Protein AF-A0A0C9VE49-F1 (afdb_monomer_lite)

Radius of gyration: 15.61 Å; chains: 1; bounding box: 37×37×41 Å

Structure (mmCIF, N/CA/C/O backbone):
data_AF-A0A0C9VE49-F1
#
_entry.id   AF-A0A0C9VE49-F1
#
loop_
_atom_site.group_PDB
_atom_site.id
_atom_site.type_symbol
_atom_site.label_atom_id
_atom_site.label_alt_id
_atom_site.label_comp_id
_atom_site.label_asym_id
_atom_site.label_entity_id
_atom_site.label_seq_id
_atom_site.pdbx_PDB_ins_code
_atom_site.Cartn_x
_atom_site.Cartn_y
_atom_site.Cartn_z
_atom_site.occupancy
_atom_site.B_iso_or_equiv
_atom_site.auth_seq_id
_atom_site.auth_comp_id
_atom_site.auth_asym_id
_atom_site.auth_atom_id
_atom_site.pdbx_PDB_model_num
ATOM 1 N N . ASP A 1 1 ? 6.801 -7.584 7.651 1.00 50.03 1 ASP A N 1
ATOM 2 C CA . ASP A 1 1 ? 5.501 -8.277 7.616 1.00 50.03 1 ASP A CA 1
ATOM 3 C C . ASP A 1 1 ? 5.264 -8.944 6.278 1.00 50.03 1 ASP A C 1
ATOM 5 O O . ASP A 1 1 ? 5.739 -8.444 5.266 1.00 50.03 1 ASP A O 1
ATOM 9 N N . THR A 1 2 ? 4.565 -10.079 6.281 1.00 55.56 2 THR A N 1
ATOM 10 C CA . THR A 1 2 ? 4.141 -10.789 5.067 1.00 55.56 2 THR A CA 1
ATOM 11 C C . THR A 1 2 ? 2.649 -10.548 4.882 1.00 55.56 2 THR A C 1
ATOM 13 O O . THR A 1 2 ? 1.856 -10.975 5.718 1.00 55.56 2 THR A O 1
ATOM 16 N N . ILE A 1 3 ? 2.266 -9.870 3.803 1.00 58.72 3 ILE A N 1
ATOM 17 C CA . ILE A 1 3 ? 0.863 -9.603 3.476 1.00 58.72 3 ILE A CA 1
ATOM 18 C C . ILE A 1 3 ? 0.343 -10.764 2.629 1.00 58.72 3 ILE A C 1
ATOM 20 O O . ILE A 1 3 ? 0.832 -10.994 1.524 1.00 58.72 3 ILE A O 1
ATOM 24 N N . ASN A 1 4 ? -0.640 -11.503 3.145 1.00 58.62 4 ASN A N 1
ATOM 25 C CA . ASN A 1 4 ? -1.322 -12.557 2.400 1.00 58.62 4 ASN A CA 1
ATOM 26 C C . ASN A 1 4 ? -2.738 -12.104 2.025 1.00 58.62 4 ASN A C 1
ATOM 28 O O . ASN A 1 4 ? -3.632 -12.101 2.876 1.00 58.62 4 ASN A O 1
ATOM 32 N N . SER A 1 5 ? -2.950 -11.799 0.743 1.00 56.91 5 SER A N 1
ATOM 33 C CA . SER A 1 5 ? -4.250 -11.393 0.192 1.00 56.91 5 SER A CA 1
ATOM 34 C C . SER A 1 5 ? -5.332 -12.477 0.270 1.00 56.91 5 SER A C 1
ATOM 36 O O . SER A 1 5 ? -6.506 -12.166 0.111 1.00 56.91 5 SER A O 1
ATOM 38 N N . SER A 1 6 ? -4.978 -13.741 0.538 1.00 57.81 6 SER A N 1
ATOM 39 C CA . SER A 1 6 ? -5.945 -14.833 0.716 1.00 57.81 6 SER A CA 1
ATOM 40 C C . SER A 1 6 ? -6.383 -15.041 2.171 1.00 57.81 6 SER A C 1
ATOM 42 O O . SER A 1 6 ? -7.150 -15.961 2.453 1.00 57.81 6 SER A O 1
ATOM 44 N N . SER A 1 7 ? -5.826 -14.276 3.113 1.00 61.09 7 SER A N 1
ATOM 45 C CA . SER A 1 7 ? -6.177 -14.353 4.533 1.00 61.09 7 SER A CA 1
ATOM 46 C C . SER A 1 7 ? -7.216 -13.294 4.887 1.00 61.09 7 SER A C 1
ATOM 48 O O . SER A 1 7 ? -7.399 -12.342 4.140 1.00 61.09 7 SER A O 1
ATOM 50 N N . THR A 1 8 ? -7.859 -13.403 6.048 1.00 57.91 8 THR A N 1
ATOM 51 C CA . THR A 1 8 ? -8.738 -12.359 6.612 1.00 57.91 8 THR A CA 1
ATOM 52 C C . THR A 1 8 ? -7.988 -11.085 7.037 1.00 57.91 8 THR A C 1
ATOM 54 O O . THR A 1 8 ? -8.599 -10.176 7.577 1.00 57.91 8 THR A O 1
ATOM 57 N N . HIS A 1 9 ? -6.668 -11.017 6.822 1.00 63.66 9 HIS A N 1
ATOM 58 C CA . HIS A 1 9 ? -5.786 -9.920 7.224 1.00 63.66 9 HIS A CA 1
ATOM 59 C C . HIS A 1 9 ? -5.240 -9.195 5.988 1.00 63.66 9 HIS A C 1
ATOM 61 O O . HIS A 1 9 ? -4.070 -9.339 5.630 1.00 63.66 9 HIS A O 1
ATOM 67 N N . HIS A 1 10 ? -6.108 -8.467 5.296 1.00 73.88 10 HIS A N 1
ATOM 68 C CA . HIS A 1 10 ? -5.773 -7.770 4.051 1.00 73.88 10 HIS A CA 1
ATOM 69 C C . HIS A 1 10 ? -5.944 -6.251 4.160 1.00 73.88 10 HIS A C 1
ATOM 71 O O . HIS A 1 10 ? -5.848 -5.565 3.147 1.00 73.88 10 HIS A O 1
ATOM 77 N N . ASP A 1 11 ? -6.136 -5.708 5.363 1.00 81.88 11 ASP A N 1
ATOM 78 C CA . ASP A 1 11 ? -6.096 -4.263 5.570 1.00 81.88 11 ASP A CA 1
ATOM 79 C C . ASP A 1 11 ? -4.660 -3.798 5.840 1.00 81.88 11 ASP A C 1
ATOM 81 O O . ASP A 1 11 ? -3.832 -4.514 6.412 1.00 81.88 11 ASP A O 1
ATOM 85 N N . ILE A 1 12 ? -4.351 -2.582 5.417 1.00 79.56 12 ILE A N 1
ATOM 86 C CA . ILE A 1 12 ? -3.045 -1.951 5.574 1.00 79.56 12 ILE A CA 1
ATOM 87 C C . ILE A 1 12 ? -3.177 -0.543 6.121 1.00 79.56 12 ILE A C 1
ATOM 89 O O . ILE A 1 12 ? -4.163 0.152 5.874 1.00 79.56 12 ILE A O 1
ATOM 93 N N . MET A 1 13 ? -2.116 -0.116 6.798 1.00 82.06 13 MET A N 1
ATOM 94 C CA . MET A 1 13 ? -1.945 1.236 7.302 1.00 82.06 13 MET A CA 1
ATOM 95 C C . MET A 1 13 ? -0.862 1.972 6.501 1.00 82.06 13 MET A C 1
ATOM 97 O O . MET A 1 13 ? 0.236 1.448 6.288 1.00 82.06 13 MET A O 1
ATOM 101 N N . VAL A 1 14 ? -1.163 3.196 6.071 1.00 77.75 14 VAL A N 1
ATOM 102 C CA . VAL A 1 14 ? -0.276 4.058 5.273 1.00 77.75 14 VAL A CA 1
ATOM 103 C C . VAL A 1 14 ? -0.195 5.440 5.917 1.00 77.75 14 VAL A C 1
ATOM 105 O O . VAL A 1 14 ? -1.163 5.904 6.515 1.00 77.75 14 VAL A O 1
ATOM 108 N N . HIS A 1 15 ? 0.952 6.112 5.823 1.00 73.06 15 HIS A N 1
ATOM 109 C CA . HIS A 1 15 ? 1.083 7.475 6.340 1.00 73.06 15 HIS A CA 1
ATOM 110 C C . HIS A 1 15 ? 0.256 8.450 5.507 1.00 73.06 15 HIS A C 1
ATOM 112 O O . HIS A 1 15 ? 0.269 8.397 4.276 1.00 73.06 15 HIS A O 1
ATOM 118 N N . THR A 1 16 ? -0.436 9.366 6.179 1.00 69.94 16 THR A N 1
ATOM 119 C CA . THR A 1 16 ? -1.130 10.447 5.479 1.00 69.94 16 THR A CA 1
ATOM 120 C C . THR A 1 16 ? -0.118 11.487 5.015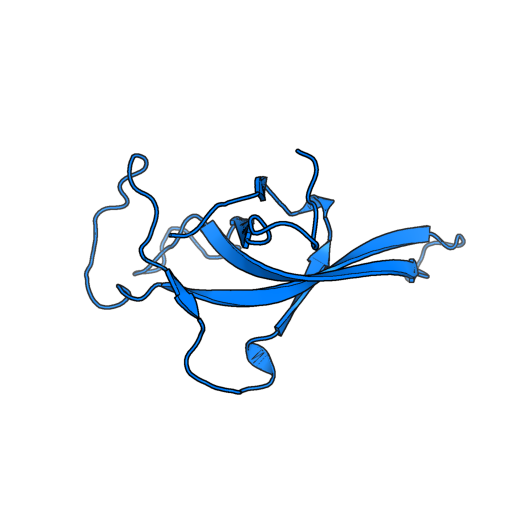 1.00 69.94 16 THR A C 1
ATOM 122 O O . THR A 1 16 ? 0.874 11.763 5.689 1.00 69.94 16 THR A O 1
ATOM 125 N N . PHE A 1 17 ? -0.368 12.079 3.850 1.00 63.56 17 PHE A N 1
ATOM 126 C CA . PHE A 1 17 ? 0.430 13.196 3.336 1.00 63.56 17 PHE A CA 1
ATOM 127 C C . PHE A 1 17 ? -0.082 14.564 3.824 1.00 63.56 17 PHE A C 1
ATOM 129 O O . PHE A 1 17 ? 0.388 15.597 3.350 1.00 63.56 17 PHE A O 1
ATOM 136 N N . ASN A 1 18 ? -1.058 14.594 4.739 1.00 60.78 18 ASN A N 1
ATOM 137 C CA . ASN A 1 18 ? -1.726 15.831 5.137 1.00 60.78 18 ASN A CA 1
ATOM 138 C C . ASN A 1 18 ? -0.862 16.679 6.078 1.00 60.78 18 ASN A C 1
ATOM 140 O O . ASN A 1 18 ? -0.042 16.173 6.840 1.00 60.78 18 ASN A O 1
ATOM 144 N N . ASP A 1 19 ? -1.068 17.995 6.037 1.00 58.06 19 ASP A N 1
ATOM 145 C CA . ASP A 1 19 ? -0.397 18.931 6.935 1.00 58.06 19 ASP A CA 1
ATOM 146 C C . ASP A 1 19 ? -0.915 18.730 8.379 1.00 58.06 19 ASP A C 1
ATOM 148 O O . ASP A 1 19 ? -2.137 18.764 8.591 1.00 58.06 19 ASP A O 1
ATOM 152 N N . PRO A 1 20 ? -0.032 18.547 9.384 1.00 59.16 20 PRO A N 1
ATOM 153 C CA . PRO A 1 20 ? -0.412 18.397 10.793 1.00 59.16 20 PRO A CA 1
ATOM 154 C C . PRO A 1 20 ? -1.186 19.591 11.373 1.00 59.16 20 PRO A C 1
ATOM 156 O O . PRO A 1 20 ? -1.750 19.483 12.460 1.00 59.16 20 PRO A O 1
ATOM 159 N N . SER A 1 21 ? -1.229 20.727 10.673 1.00 57.94 21 SER A N 1
ATOM 160 C CA . SER A 1 21 ? -2.031 21.896 11.047 1.00 57.94 21 SER A CA 1
ATOM 161 C C . SER A 1 21 ? -3.500 21.836 10.592 1.00 57.94 21 SER A C 1
ATOM 163 O O . SER A 1 21 ? -4.294 22.691 10.990 1.00 57.94 21 SER A O 1
ATOM 165 N N . SER A 1 22 ? -3.895 20.829 9.802 1.00 55.53 22 SER A N 1
ATOM 166 C CA . SER A 1 22 ? -5.278 20.662 9.339 1.00 55.53 22 SER A CA 1
ATOM 167 C C . SER A 1 22 ? -6.213 20.156 10.451 1.00 55.53 22 SER A C 1
ATOM 169 O O . SER A 1 22 ? -5.938 19.1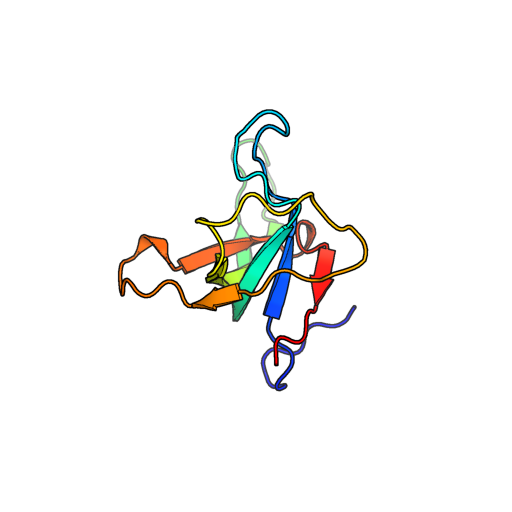80 11.152 1.00 55.53 22 SER A O 1
ATOM 171 N N . SER A 1 23 ? -7.358 20.819 10.636 1.00 48.72 23 SER A N 1
ATOM 172 C CA . SER A 1 23 ? -8.409 20.347 11.545 1.00 48.72 23 SER A CA 1
ATOM 173 C C . SER A 1 23 ? -9.007 19.040 11.009 1.00 48.72 23 SER A C 1
ATOM 175 O O . SER A 1 23 ? -9.643 19.060 9.959 1.00 48.72 23 SER A O 1
ATOM 177 N N . GLY A 1 24 ? -8.800 17.925 11.719 1.00 54.91 24 GLY A N 1
ATOM 178 C CA . GLY A 1 24 ? -9.152 16.571 11.256 1.00 54.91 24 GLY A CA 1
ATOM 179 C C . GLY A 1 24 ? -7.954 15.720 10.810 1.00 54.91 24 GLY A C 1
ATOM 180 O O . GLY A 1 24 ? -8.144 14.703 10.151 1.00 54.91 24 GLY A O 1
ATOM 181 N N . TYR A 1 25 ? -6.727 16.125 11.156 1.00 59.22 25 TYR A N 1
ATOM 182 C CA . TYR A 1 25 ? -5.499 15.385 10.866 1.00 59.22 25 TYR A CA 1
ATOM 183 C C . TYR A 1 25 ? -5.533 13.939 11.395 1.00 59.22 25 TYR A C 1
ATOM 185 O O . TYR A 1 25 ? -5.498 13.700 12.605 1.00 59.22 25 TYR A O 1
ATOM 193 N N . LEU A 1 26 ? -5.553 12.980 10.467 1.00 63.59 26 LEU A N 1
ATOM 194 C CA . LEU A 1 26 ? -5.302 11.565 10.731 1.00 63.59 26 LEU A CA 1
ATOM 195 C C . LEU A 1 26 ? -3.815 11.294 10.500 1.00 63.59 26 LEU A C 1
ATOM 197 O O . LEU A 1 26 ? -3.270 11.690 9.473 1.00 63.59 26 LEU A O 1
ATOM 201 N N . LEU A 1 27 ? -3.153 10.614 11.438 1.00 66.00 27 LEU A N 1
ATOM 202 C CA . LEU A 1 27 ? -1.750 10.191 11.283 1.00 66.00 27 LEU A CA 1
ATOM 203 C C . LEU A 1 27 ? -1.599 9.071 10.250 1.00 66.00 27 LEU A C 1
ATOM 205 O O . LEU A 1 27 ? -0.542 8.936 9.625 1.00 66.00 27 LEU A O 1
ATOM 209 N N . TYR A 1 28 ? -2.671 8.298 10.068 1.00 74.56 28 TYR A N 1
ATOM 210 C CA . TYR A 1 28 ? -2.697 7.123 9.218 1.00 74.56 28 TYR A CA 1
ATOM 211 C C . TYR A 1 28 ? -3.960 7.063 8.358 1.00 74.56 28 TYR A C 1
ATOM 213 O O . TYR A 1 28 ? -5.046 7.447 8.788 1.00 74.56 28 TYR A O 1
ATOM 221 N N . TRP A 1 29 ? -3.802 6.554 7.141 1.00 76.75 29 TRP A N 1
ATOM 222 C CA . TRP A 1 29 ? -4.883 6.078 6.289 1.00 76.75 29 TRP A CA 1
ATOM 223 C C . TRP A 1 29 ? -4.925 4.563 6.324 1.00 76.75 29 TRP A C 1
ATOM 225 O O . TRP A 1 29 ? -3.898 3.900 6.487 1.00 76.75 29 TRP A O 1
ATOM 235 N N . TYR A 1 30 ? -6.125 4.033 6.137 1.00 81.62 30 TYR A N 1
ATOM 236 C CA . TYR A 1 30 ? -6.377 2.606 6.131 1.00 81.62 30 TYR A CA 1
ATOM 237 C C . TYR A 1 30 ? -6.910 2.224 4.759 1.00 81.62 30 TYR A C 1
ATOM 239 O O . TYR A 1 30 ? -7.723 2.939 4.170 1.00 81.62 30 TYR A O 1
ATOM 247 N N . ALA A 1 31 ? -6.421 1.113 4.228 1.00 83.19 31 ALA A N 1
ATOM 248 C CA . ALA A 1 31 ? -6.846 0.610 2.934 1.00 83.19 31 ALA A CA 1
ATOM 249 C C . ALA A 1 31 ? -7.009 -0.904 2.995 1.00 83.19 31 ALA A C 1
ATOM 251 O O . ALA A 1 31 ? -6.234 -1.595 3.644 1.00 83.19 31 ALA A O 1
ATOM 252 N N . HIS A 1 32 ? -7.989 -1.417 2.276 1.00 84.25 32 HIS A N 1
ATOM 253 C CA . HIS A 1 32 ? -8.236 -2.835 2.116 1.00 84.25 32 HIS A CA 1
ATOM 254 C C . HIS A 1 32 ? -7.627 -3.311 0.803 1.00 84.25 32 HIS A C 1
ATOM 256 O O . HIS A 1 32 ? -7.947 -2.773 -0.260 1.00 84.25 32 HIS A O 1
ATOM 262 N N . ILE A 1 33 ? -6.764 -4.317 0.843 1.00 84.50 33 ILE A N 1
ATOM 263 C CA . ILE A 1 33 ? -6.120 -4.865 -0.349 1.00 84.50 33 ILE A CA 1
ATOM 264 C C . ILE A 1 33 ? -7.120 -5.715 -1.124 1.00 84.50 33 ILE A C 1
ATOM 266 O O . ILE A 1 33 ? -7.603 -6.734 -0.645 1.00 84.50 33 ILE A O 1
ATOM 270 N N . GLN A 1 34 ? -7.364 -5.314 -2.367 1.00 82.81 34 GLN A N 1
ATOM 271 C CA . GLN A 1 34 ? -8.160 -6.054 -3.343 1.00 82.81 34 GLN A CA 1
ATOM 272 C C . GLN A 1 34 ? -7.289 -7.008 -4.171 1.00 82.81 34 GLN A C 1
ATOM 274 O O . GLN A 1 34 ? -7.747 -8.0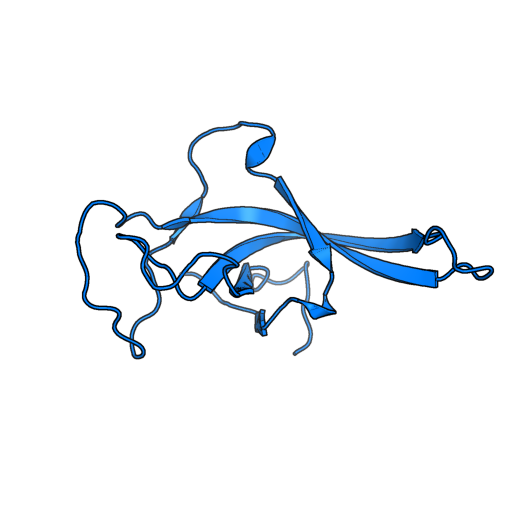55 -4.623 1.00 82.81 34 GLN A O 1
ATOM 279 N N . GLY A 1 35 ? -6.013 -6.666 -4.375 1.00 81.69 35 GLY A N 1
ATOM 280 C CA . GLY A 1 35 ? -5.084 -7.508 -5.119 1.00 81.69 35 GLY A CA 1
ATOM 281 C C . GLY A 1 35 ? -3.639 -7.031 -5.059 1.00 81.69 35 GLY A C 1
ATOM 282 O O . GLY A 1 35 ? -3.358 -5.877 -4.736 1.00 81.69 35 GLY A O 1
ATOM 283 N N . ILE A 1 36 ? -2.725 -7.940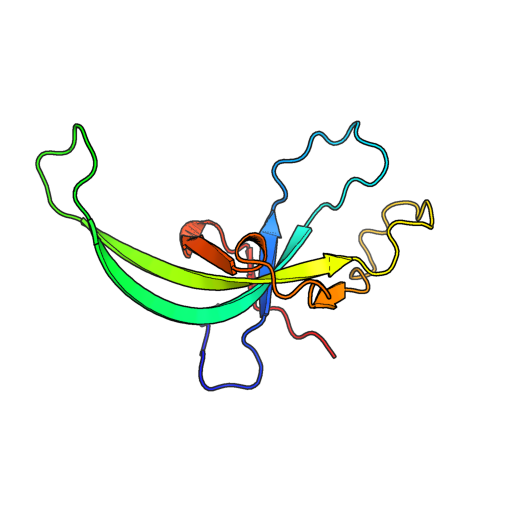 -5.393 1.00 85.81 36 ILE A N 1
ATOM 284 C CA . ILE A 1 36 ? -1.287 -7.677 -5.499 1.00 85.81 36 ILE A CA 1
ATOM 285 C C . ILE A 1 36 ? -0.878 -7.955 -6.942 1.00 85.81 36 ILE A C 1
ATOM 287 O O . ILE A 1 36 ? -1.096 -9.055 -7.453 1.00 85.81 36 ILE A O 1
ATOM 291 N N . PHE A 1 37 ? -0.285 -6.962 -7.594 1.00 84.62 37 PHE A N 1
ATOM 292 C CA . PHE A 1 37 ? 0.135 -7.026 -8.986 1.00 84.62 37 PHE A CA 1
ATOM 293 C C . PHE A 1 37 ? 1.643 -6.818 -9.085 1.00 84.62 37 PHE A C 1
ATOM 295 O O . PHE A 1 37 ? 2.189 -5.906 -8.477 1.00 84.62 37 PHE A O 1
ATOM 302 N N . HIS A 1 38 ? 2.321 -7.643 -9.878 1.00 86.88 38 HIS A N 1
ATOM 303 C CA . HIS A 1 38 ? 3.731 -7.451 -10.215 1.00 86.88 38 HIS A CA 1
ATOM 304 C C . HIS A 1 38 ? 3.810 -6.789 -11.586 1.00 86.88 38 HIS A C 1
ATOM 306 O O . HIS A 1 38 ? 3.466 -7.400 -12.599 1.00 86.88 38 HIS A O 1
ATOM 312 N N . CYS A 1 39 ? 4.212 -5.522 -11.619 1.00 85.50 39 CYS A N 1
ATOM 313 C CA . CYS A 1 39 ? 4.230 -4.734 -12.842 1.00 85.50 39 CYS A CA 1
ATOM 314 C C . CYS A 1 39 ? 5.662 -4.466 -13.289 1.00 85.50 39 CYS A C 1
ATOM 316 O O . CYS A 1 39 ? 6.511 -4.061 -12.501 1.00 85.50 39 CYS A O 1
ATOM 318 N N . VAL A 1 40 ? 5.921 -4.635 -14.583 1.00 90.31 40 VAL A N 1
ATOM 319 C CA . VAL A 1 40 ? 7.183 -4.217 -15.197 1.00 90.31 40 VAL A CA 1
ATOM 320 C C . VAL A 1 40 ? 6.993 -2.793 -15.711 1.00 90.31 40 VAL A C 1
ATOM 322 O O . VAL A 1 40 ? 6.304 -2.568 -16.706 1.00 90.31 40 VAL A O 1
ATOM 325 N N . VAL A 1 41 ? 7.557 -1.818 -15.002 1.00 86.50 41 VAL A N 1
ATOM 326 C CA . VAL A 1 41 ? 7.382 -0.388 -15.273 1.00 86.50 41 VAL A CA 1
ATOM 327 C C . VAL A 1 41 ? 8.637 0.215 -15.893 1.00 86.50 41 VAL A C 1
ATOM 329 O O . VAL A 1 41 ? 9.767 -0.183 -15.594 1.00 86.50 41 VAL A O 1
ATOM 332 N N . LYS A 1 42 ? 8.435 1.209 -16.759 1.00 90.81 42 LYS A N 1
ATOM 333 C CA . LYS A 1 42 ? 9.505 2.049 -17.296 1.00 90.81 42 LYS A CA 1
ATOM 334 C C . LYS A 1 42 ? 9.358 3.449 -16.723 1.00 90.81 42 LYS A C 1
ATOM 336 O O . LYS A 1 42 ? 8.403 4.152 -17.044 1.00 90.81 42 LYS A O 1
ATOM 341 N N . ILE A 1 43 ? 10.300 3.841 -15.874 1.00 86.19 43 ILE A N 1
ATOM 342 C CA . ILE A 1 43 ? 10.312 5.172 -15.266 1.00 86.19 43 ILE A CA 1
ATOM 343 C C . ILE A 1 43 ? 10.943 6.145 -16.262 1.00 86.19 43 ILE A C 1
ATOM 345 O O . ILE A 1 43 ? 11.993 5.868 -16.841 1.00 86.19 43 ILE A O 1
ATOM 349 N N . MET A 1 44 ? 10.301 7.291 -16.485 1.00 90.25 44 MET A N 1
ATOM 350 C CA . MET A 1 44 ? 10.843 8.318 -17.370 1.00 90.25 44 MET A CA 1
ATOM 351 C C . MET A 1 44 ? 12.200 8.801 -16.837 1.00 90.25 44 MET A C 1
ATOM 353 O O . MET A 1 44 ? 12.303 9.232 -15.693 1.00 90.25 44 MET A O 1
ATOM 357 N N . GLY A 1 45 ? 13.242 8.710 -17.665 1.00 88.81 45 GLY A N 1
ATOM 358 C CA . GLY A 1 45 ? 14.618 9.034 -17.273 1.00 88.81 45 GLY A CA 1
ATOM 359 C C . GLY A 1 45 ? 15.443 7.842 -16.775 1.00 88.81 45 GLY A C 1
ATOM 360 O O . GLY A 1 45 ? 16.656 7.979 -16.646 1.00 88.81 45 GLY A O 1
ATOM 361 N N . ASP A 1 46 ? 14.833 6.670 -16.573 1.00 88.38 46 ASP A N 1
ATOM 362 C CA . ASP A 1 46 ? 15.552 5.423 -16.306 1.00 88.38 46 ASP A CA 1
ATOM 363 C C . ASP A 1 46 ? 15.657 4.584 -17.596 1.00 88.38 46 ASP A C 1
ATOM 365 O O . ASP A 1 46 ? 14.638 4.308 -18.242 1.00 88.38 46 ASP A O 1
ATOM 369 N N . PRO A 1 47 ? 16.868 4.183 -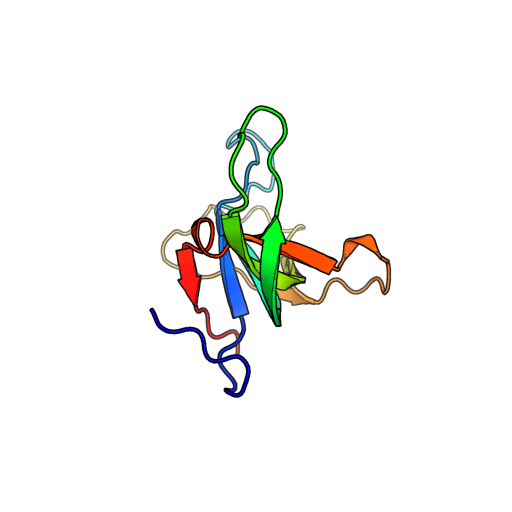18.025 1.00 88.12 47 PRO A N 1
ATOM 370 C CA . PRO A 1 47 ? 17.024 3.324 -19.194 1.00 88.12 47 PRO A CA 1
ATOM 371 C C . PRO A 1 47 ? 16.514 1.893 -18.965 1.00 88.12 47 PRO A C 1
ATOM 373 O O . PRO A 1 47 ? 16.227 1.198 -19.943 1.00 88.12 47 PRO A O 1
ATOM 376 N N . ASN A 1 48 ? 16.389 1.450 -17.711 1.00 93.25 48 ASN A N 1
ATOM 377 C CA . ASN A 1 48 ? 16.060 0.072 -17.372 1.00 93.25 48 ASN A CA 1
ATOM 378 C C . ASN A 1 48 ? 14.581 -0.103 -17.014 1.00 93.25 48 ASN A C 1
ATOM 380 O O . ASN A 1 48 ? 13.946 0.755 -16.401 1.00 93.25 48 ASN A O 1
ATOM 384 N N . TRP A 1 49 ? 14.046 -1.270 -17.368 1.00 90.75 49 TRP A N 1
ATOM 385 C CA . TRP A 1 49 ? 12.765 -1.729 -16.846 1.00 90.75 49 TRP A CA 1
ATOM 386 C C . TRP A 1 49 ? 12.934 -2.196 -15.404 1.00 90.75 49 TRP A C 1
ATOM 388 O O . TRP A 1 49 ? 13.936 -2.827 -15.063 1.00 90.75 49 TRP A O 1
ATOM 398 N N . LYS A 1 50 ? 11.943 -1.895 -14.571 1.00 88.81 50 LYS A N 1
ATOM 399 C CA . LYS A 1 50 ? 11.920 -2.277 -13.161 1.00 88.81 50 LYS A CA 1
ATOM 400 C C . LYS A 1 50 ? 10.674 -3.087 -12.879 1.00 88.81 50 LYS A C 1
ATOM 402 O O . LYS A 1 50 ? 9.589 -2.718 -13.314 1.00 88.81 50 LYS A O 1
ATOM 407 N N . GLU A 1 51 ? 10.834 -4.176 -12.145 1.00 89.56 51 GLU A N 1
ATOM 408 C CA . GLU A 1 51 ? 9.697 -4.865 -11.554 1.00 89.56 51 GLU A CA 1
ATOM 409 C C . GLU A 1 51 ? 9.313 -4.133 -10.267 1.00 89.56 51 GLU A C 1
ATOM 411 O O . GLU A 1 51 ? 10.154 -3.925 -9.392 1.00 89.56 51 GLU A O 1
ATOM 416 N N . VAL A 1 52 ? 8.060 -3.697 -10.186 1.00 85.00 52 VAL A N 1
ATOM 417 C CA . VAL A 1 52 ? 7.506 -2.991 -9.034 1.00 85.00 52 VAL A CA 1
ATOM 418 C C . VAL A 1 52 ? 6.217 -3.696 -8.624 1.00 85.00 52 VAL A C 1
ATOM 420 O O . VAL A 1 52 ? 5.307 -3.834 -9.451 1.00 85.00 52 VAL A O 1
ATOM 423 N N . PRO A 1 53 ? 6.121 -4.160 -7.369 1.00 83.81 53 PRO A N 1
ATOM 424 C CA . PRO A 1 53 ? 4.887 -4.711 -6.853 1.00 83.81 53 PRO A CA 1
ATOM 425 C C . PRO A 1 53 ? 3.934 -3.560 -6.481 1.00 83.81 53 PRO A C 1
ATOM 427 O O . PRO A 1 53 ? 4.308 -2.611 -5.792 1.00 83.81 53 PRO A O 1
ATOM 430 N N . LEU A 1 54 ? 2.698 -3.639 -6.964 1.00 84.12 54 LEU A N 1
ATOM 431 C CA . LEU A 1 54 ? 1.633 -2.669 -6.738 1.00 84.12 54 LEU A CA 1
ATOM 432 C C . LEU A 1 54 ? 0.475 -3.344 -6.009 1.00 84.12 54 LEU A C 1
ATOM 434 O O . LEU A 1 54 ? -0.011 -4.399 -6.420 1.00 84.12 54 LEU A O 1
ATOM 438 N N . LEU A 1 55 ? 0.003 -2.710 -4.943 1.00 86.06 55 LEU A N 1
ATOM 439 C CA . LEU A 1 55 ? -1.231 -3.087 -4.270 1.00 86.06 55 LEU A CA 1
ATOM 440 C C . LEU A 1 55 ? -2.383 -2.333 -4.910 1.00 86.06 55 LEU A C 1
ATOM 442 O O . LEU A 1 55 ? -2.344 -1.107 -4.977 1.00 86.06 55 LEU A O 1
ATOM 446 N N . TRP A 1 56 ? -3.410 -3.055 -5.342 1.00 86.00 56 TRP A N 1
ATOM 447 C CA . TRP A 1 56 ? -4.707 -2.459 -5.623 1.00 86.00 56 TRP A CA 1
ATOM 448 C C . TRP A 1 56 ? -5.513 -2.461 -4.336 1.00 86.00 56 TRP A C 1
ATOM 450 O O . TRP A 1 56 ? -5.712 -3.517 -3.727 1.00 86.00 56 TRP A O 1
ATOM 460 N N . THR A 1 57 ? -5.944 -1.285 -3.906 1.00 85.50 57 THR A N 1
ATOM 461 C CA . THR A 1 57 ? -6.598 -1.109 -2.617 1.00 85.50 57 THR A CA 1
ATOM 462 C C . THR A 1 57 ? -7.917 -0.371 -2.757 1.00 85.50 57 THR A C 1
ATOM 464 O O . THR A 1 57 ? -8.132 0.376 -3.711 1.00 85.50 57 THR A O 1
ATOM 467 N N . ARG A 1 58 ? -8.803 -0.593 -1.787 1.00 84.62 58 ARG A N 1
ATOM 468 C CA . ARG A 1 58 ? -9.988 0.219 -1.529 1.00 84.62 58 ARG A CA 1
ATOM 469 C C . ARG A 1 58 ? -9.747 1.005 -0.247 1.00 84.62 58 ARG A C 1
ATOM 471 O O . ARG A 1 58 ? -9.451 0.402 0.781 1.00 84.62 58 ARG A O 1
ATOM 478 N N . TRP A 1 59 ? -9.844 2.322 -0.300 1.00 82.94 59 TRP A N 1
ATOM 479 C CA . TRP A 1 59 ? -9.639 3.177 0.864 1.00 82.94 59 TRP A CA 1
ATOM 480 C C . TRP A 1 59 ? -10.774 3.020 1.881 1.00 82.94 59 TRP A C 1
ATOM 482 O O . TRP A 1 59 ? -11.925 2.762 1.516 1.00 82.94 59 TRP A O 1
ATOM 492 N N . LEU A 1 60 ? -10.433 3.155 3.163 1.00 75.69 60 LEU A N 1
ATOM 493 C CA . LEU A 1 60 ? -11.390 3.284 4.256 1.00 75.69 60 LEU A CA 1
ATOM 494 C C . LEU A 1 60 ? -11.384 4.728 4.763 1.00 75.69 60 LEU A C 1
ATOM 496 O O . LEU A 1 60 ? -10.328 5.339 4.931 1.00 75.69 60 LEU A O 1
ATOM 500 N N . GLU A 1 61 ? -12.569 5.252 5.041 1.00 70.88 61 GLU A N 1
ATOM 501 C CA . GLU A 1 61 ? -12.769 6.557 5.657 1.00 70.88 61 GLU A CA 1
ATOM 502 C C . GLU A 1 61 ? -12.938 6.426 7.168 1.00 70.88 61 GLU A C 1
ATOM 504 O O . GLU A 1 61 ? -13.471 5.445 7.691 1.00 70.88 61 GLU A O 1
ATOM 509 N N . CYS A 1 62 ? -12.487 7.447 7.892 1.00 65.50 62 CYS A N 1
ATOM 510 C CA . CYS A 1 62 ? -12.745 7.543 9.320 1.00 65.50 62 CYS A CA 1
ATOM 511 C C . CYS A 1 62 ? -14.215 7.917 9.547 1.00 65.50 62 CYS A C 1
ATOM 513 O O . CYS A 1 62 ? -14.680 8.946 9.061 1.00 65.50 62 CYS A O 1
ATOM 515 N N . ALA A 1 63 ? -14.939 7.106 10.319 1.00 58.78 63 ALA A N 1
ATOM 516 C CA . ALA A 1 63 ? -16.353 7.341 10.615 1.00 58.78 63 ALA A CA 1
ATOM 517 C C . ALA A 1 63 ? -16.575 8.553 11.547 1.00 58.78 63 ALA A C 1
ATOM 519 O O . ALA A 1 63 ? -17.667 9.117 11.600 1.00 58.78 63 ALA A O 1
ATOM 520 N N . ASP A 1 64 ? -15.530 8.983 12.261 1.00 57.88 64 ASP A N 1
ATOM 521 C CA . ASP A 1 64 ? -15.599 9.966 13.348 1.00 57.88 64 ASP A CA 1
ATOM 522 C C . ASP A 1 64 ? -15.120 11.380 12.941 1.00 57.88 64 ASP A C 1
ATOM 524 O O . ASP A 1 64 ? -14.697 12.163 13.793 1.00 57.88 64 ASP A O 1
ATOM 528 N N . LEU A 1 65 ? -15.213 11.769 11.661 1.00 53.47 65 LEU A N 1
ATOM 529 C CA . LEU A 1 65 ? -14.771 13.098 11.177 1.00 53.47 65 LEU A CA 1
ATOM 530 C C . LEU A 1 65 ? -15.468 14.292 11.872 1.00 53.47 65 LEU A C 1
ATOM 532 O O . LEU A 1 65 ? -14.969 15.416 11.831 1.00 53.47 65 LEU A O 1
ATOM 536 N N . GLY A 1 66 ? -16.610 14.064 12.532 1.00 47.56 66 GLY A N 1
ATOM 537 C CA . GLY A 1 66 ? -17.377 15.092 13.246 1.00 47.56 66 GLY A CA 1
ATOM 538 C C . GLY A 1 66 ? -16.949 15.354 14.695 1.00 47.56 66 GLY A C 1
ATOM 539 O O . GLY A 1 66 ? -17.394 16.336 15.291 1.00 47.56 66 GLY A O 1
ATOM 540 N N . VAL A 1 67 ? -16.103 14.508 15.291 1.00 46.59 67 VAL A N 1
ATOM 541 C CA . VAL A 1 67 ? -15.681 14.658 16.690 1.00 46.59 67 VAL A CA 1
ATOM 542 C C . VAL A 1 67 ? -14.217 15.072 16.704 1.00 46.59 67 VAL A C 1
ATOM 544 O O . VAL A 1 67 ? -13.352 14.301 16.306 1.00 46.59 67 VAL A O 1
ATOM 547 N N . GLN A 1 68 ? -13.918 16.277 17.203 1.00 46.72 68 GLN A N 1
ATOM 548 C CA . GLN A 1 68 ? -12.552 16.702 17.533 1.00 46.72 68 GLN A CA 1
ATOM 549 C C . GLN A 1 68 ? -11.978 15.792 18.633 1.00 46.72 68 GLN A C 1
ATOM 551 O O . GLN A 1 68 ? -11.914 16.161 19.809 1.00 46.72 68 GLN A O 1
ATOM 556 N N . ARG A 1 69 ? -11.581 14.566 18.289 1.00 51.16 69 ARG A N 1
ATOM 557 C CA . ARG A 1 69 ? -10.806 13.729 19.192 1.00 51.16 69 ARG A CA 1
ATOM 558 C C . ARG A 1 69 ? -9.402 14.302 19.240 1.00 51.16 69 ARG A C 1
ATOM 560 O O . ARG A 1 69 ? -8.742 14.492 18.223 1.00 51.16 69 ARG A O 1
ATOM 567 N N . LYS A 1 70 ? -8.935 14.567 20.460 1.00 49.53 70 LYS A N 1
ATOM 568 C CA . LYS A 1 70 ? -7.503 14.692 20.716 1.00 49.53 70 LYS A CA 1
ATOM 569 C C . LYS A 1 70 ? -6.872 13.400 20.218 1.00 49.53 70 LYS A C 1
ATOM 571 O O . LYS A 1 70 ? -7.249 12.337 20.709 1.00 49.53 70 LYS A O 1
ATOM 576 N N . ILE A 1 71 ? -5.976 13.521 19.241 1.00 53.09 71 ILE A N 1
ATOM 577 C CA . ILE A 1 71 ? -5.158 12.434 18.705 1.00 53.09 71 ILE A CA 1
ATOM 578 C C . ILE A 1 71 ? -4.667 11.611 19.894 1.00 53.09 71 ILE A C 1
ATOM 580 O O . ILE A 1 71 ? -3.894 12.107 20.718 1.00 53.09 71 ILE A O 1
ATOM 584 N N . ASN A 1 72 ? -5.188 10.396 20.037 1.00 55.88 72 ASN A N 1
ATOM 585 C CA . ASN A 1 72 ? -4.761 9.498 21.089 1.00 55.88 72 ASN A CA 1
ATOM 586 C C . ASN A 1 72 ? -3.853 8.456 20.439 1.00 55.88 72 ASN A C 1
ATOM 588 O O . ASN A 1 72 ? -4.368 7.527 19.826 1.00 55.88 72 ASN A O 1
ATOM 592 N N . PRO A 1 73 ? -2.521 8.575 20.570 1.00 55.59 73 PRO A N 1
ATOM 593 C CA . PRO A 1 73 ? -1.591 7.622 19.964 1.00 55.59 73 PRO A CA 1
ATOM 594 C C . PRO A 1 73 ? -1.742 6.195 20.521 1.00 55.59 73 PRO A C 1
ATOM 596 O O . PRO A 1 73 ? -1.089 5.279 20.032 1.00 55.59 73 PRO A O 1
ATOM 599 N N . HIS A 1 74 ? -2.582 5.995 21.543 1.00 54.84 74 HIS A N 1
ATOM 600 C CA . HIS A 1 74 ? -2.890 4.693 22.129 1.00 54.84 74 HIS A CA 1
ATOM 601 C C . HIS A 1 74 ? -4.185 4.050 21.609 1.00 54.84 74 HIS A C 1
ATOM 603 O O . HIS A 1 74 ? -4.509 2.953 22.057 1.00 54.84 74 HIS A O 1
ATOM 609 N N . PHE A 1 75 ? -4.933 4.695 20.706 1.00 59.69 75 PHE A N 1
ATOM 610 C CA . PHE A 1 75 ? -6.165 4.138 20.140 1.00 59.69 75 PHE A CA 1
ATOM 611 C C . PHE A 1 75 ? -6.142 4.199 18.612 1.00 59.69 75 PHE A C 1
ATOM 613 O O . PHE A 1 75 ? -5.755 5.211 18.037 1.00 59.69 75 PHE A O 1
ATOM 620 N N . LEU A 1 76 ? -6.557 3.102 17.976 1.00 62.31 76 LEU A N 1
ATOM 621 C CA . LEU A 1 76 ? -6.777 3.040 16.532 1.00 62.31 76 LEU A CA 1
ATOM 622 C C . LEU A 1 76 ? -8.076 3.769 16.172 1.00 62.31 76 LEU A C 1
ATOM 624 O O . LEU A 1 76 ? -9.036 3.755 16.948 1.00 62.31 76 LEU A O 1
ATOM 628 N N . ASP A 1 77 ? -8.091 4.398 15.000 1.00 65.12 77 ASP A N 1
ATOM 629 C CA . ASP A 1 77 ? -9.260 5.119 14.500 1.00 65.12 77 ASP A CA 1
ATOM 630 C C . ASP A 1 77 ? -10.388 4.142 14.134 1.00 65.12 77 ASP A C 1
ATOM 632 O O . ASP A 1 77 ? -10.143 3.058 13.601 1.00 65.12 77 ASP A O 1
ATOM 636 N N . CYS A 1 78 ? -11.639 4.529 14.400 1.00 63.62 78 CYS A N 1
ATOM 637 C CA . CYS A 1 78 ? -12.801 3.803 13.893 1.00 63.62 78 CYS A CA 1
ATOM 638 C C . CYS A 1 78 ? -12.966 4.123 12.405 1.00 63.62 78 CYS A C 1
ATOM 640 O O . CYS A 1 78 ? -13.393 5.221 12.037 1.00 63.62 78 CYS A O 1
ATOM 642 N N . VAL A 1 79 ? -12.617 3.163 11.555 1.00 66.81 79 VAL A N 1
ATOM 643 C CA . VAL A 1 79 ? -12.657 3.305 10.098 1.00 66.81 79 VAL A CA 1
ATOM 644 C C . VAL A 1 79 ? -13.680 2.362 9.478 1.00 66.81 79 VAL A C 1
ATOM 646 O O . VAL A 1 79 ? -13.909 1.261 9.973 1.00 66.81 79 VAL A O 1
ATOM 649 N N . GLY A 1 80 ? -14.308 2.809 8.397 1.00 64.06 80 GLY A N 1
ATOM 650 C CA . GLY A 1 80 ? -15.265 2.045 7.607 1.00 64.06 80 GLY A CA 1
ATOM 651 C C . GLY A 1 80 ? -15.026 2.260 6.118 1.00 64.06 80 GLY A C 1
ATOM 652 O O . GLY A 1 80 ? -14.286 3.154 5.717 1.00 64.06 80 GLY A O 1
ATOM 653 N N . PHE A 1 81 ? -15.628 1.430 5.270 1.00 61.50 81 PHE A N 1
ATOM 654 C CA . PHE A 1 81 ? -15.549 1.657 3.828 1.00 61.50 81 PHE A CA 1
ATOM 655 C C . PHE A 1 81 ? -16.191 2.996 3.463 1.00 61.50 81 PHE A C 1
ATOM 657 O O . PHE A 1 81 ? -17.264 3.319 3.974 1.00 61.50 81 PHE A O 1
ATOM 664 N N . VAL A 1 82 ? -15.551 3.728 2.548 1.00 65.00 82 VAL A N 1
ATOM 665 C CA . VAL A 1 82 ? -16.162 4.897 1.903 1.00 65.00 82 VAL A CA 1
ATOM 666 C C . VAL A 1 82 ? -17.496 4.460 1.305 1.00 65.00 82 VAL A C 1
ATOM 668 O O . VAL A 1 82 ? -17.547 3.493 0.537 1.00 65.00 82 VAL A O 1
ATOM 671 N N . THR A 1 83 ? -18.579 5.113 1.730 1.00 58.09 83 THR A N 1
ATOM 672 C CA . THR A 1 83 ? -19.956 4.737 1.372 1.00 58.09 83 THR A CA 1
ATOM 673 C C . THR A 1 83 ? -20.324 5.079 -0.064 1.00 58.09 83 THR A C 1
ATOM 675 O O . THR A 1 83 ? -21.338 4.580 -0.546 1.00 58.09 83 THR A O 1
ATOM 678 N N . ASP A 1 84 ? -19.519 5.894 -0.742 1.00 56.25 84 ASP A N 1
ATOM 679 C CA . ASP A 1 84 ? -19.722 6.197 -2.151 1.00 56.25 84 ASP A CA 1
ATOM 680 C C . ASP A 1 84 ? -19.009 5.170 -3.034 1.00 56.25 84 ASP A C 1
ATO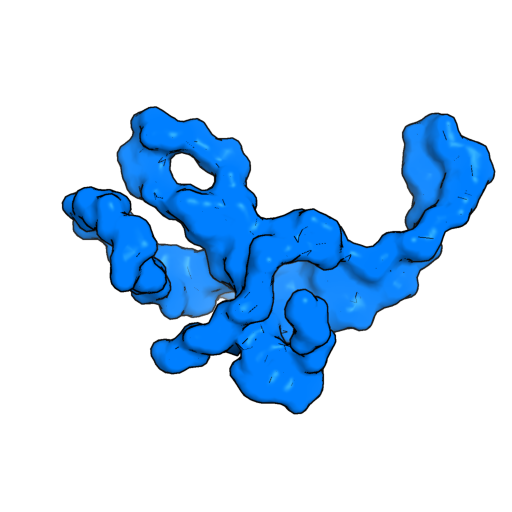M 682 O O . ASP A 1 84 ? -17.805 4.952 -2.920 1.00 56.25 84 ASP A O 1
ATOM 686 N N . ASP A 1 85 ? -19.772 4.546 -3.934 1.00 54.38 85 ASP A N 1
ATOM 687 C CA . ASP A 1 85 ? -19.318 3.646 -5.010 1.00 54.38 85 ASP A CA 1
ATOM 688 C C . ASP A 1 85 ? -18.606 4.432 -6.139 1.00 54.38 85 ASP A C 1
ATOM 690 O O . ASP A 1 85 ? -18.696 4.112 -7.329 1.00 54.38 85 ASP A O 1
ATOM 694 N N . GLU A 1 86 ? -17.912 5.512 -5.784 1.00 55.84 86 GLU A N 1
ATOM 695 C CA . GLU A 1 86 ? -17.204 6.357 -6.730 1.00 55.84 86 GLU A CA 1
ATOM 696 C C . GLU A 1 86 ? -15.823 5.775 -7.052 1.00 55.84 86 GLU A C 1
ATOM 698 O O . GLU A 1 86 ? -15.168 5.096 -6.264 1.00 55.84 86 GLU A O 1
ATOM 703 N N . THR A 1 87 ? -15.345 6.034 -8.268 1.00 55.47 87 THR A N 1
ATOM 704 C CA . THR A 1 87 ? -14.047 5.531 -8.755 1.00 55.47 87 THR A CA 1
ATOM 705 C C . THR A 1 87 ? -12.865 6.010 -7.892 1.00 55.47 87 THR A C 1
ATOM 707 O O . THR A 1 87 ? -11.799 5.399 -7.918 1.00 55.47 87 THR A O 1
ATOM 710 N N . GLU A 1 88 ? -13.065 7.056 -7.085 1.00 61.88 88 GLU A N 1
ATOM 711 C CA . GLU A 1 88 ? -12.077 7.620 -6.159 1.00 61.88 88 GLU A CA 1
ATOM 712 C C . GLU A 1 88 ? -11.818 6.743 -4.920 1.00 61.88 88 GLU A C 1
ATOM 714 O O . GLU A 1 88 ? -10.805 6.918 -4.243 1.00 61.88 88 GLU A O 1
ATOM 719 N N . SER A 1 89 ? -12.660 5.739 -4.642 1.00 72.12 89 SER A N 1
ATOM 720 C CA . SER A 1 89 ? -12.464 4.833 -3.502 1.00 72.12 89 SER A CA 1
ATOM 721 C C . SER A 1 89 ? -11.335 3.823 -3.712 1.00 72.12 89 SER A C 1
ATOM 723 O O . SER A 1 89 ? -10.947 3.145 -2.759 1.00 72.12 89 SER A O 1
ATOM 725 N N . PHE A 1 90 ? -10.816 3.680 -4.936 1.00 80.00 90 PHE A N 1
ATOM 726 C CA . PHE A 1 90 ? -9.774 2.712 -5.272 1.00 80.00 90 PHE A CA 1
ATOM 727 C C . PHE A 1 90 ? -8.452 3.390 -5.622 1.00 80.00 90 PHE A C 1
ATOM 729 O O . PHE A 1 90 ? -8.412 4.415 -6.298 1.00 80.00 90 PHE A O 1
ATOM 736 N N . GLY A 1 91 ? -7.346 2.779 -5.202 1.00 82.56 91 GLY A N 1
ATOM 737 C CA . GLY A 1 91 ? -6.008 3.308 -5.434 1.00 82.56 91 GLY A CA 1
ATOM 738 C C . GLY A 1 91 ? -4.976 2.228 -5.719 1.00 82.56 91 GLY A C 1
ATOM 739 O O . GLY A 1 91 ? -5.200 1.038 -5.489 1.00 82.56 91 GLY A O 1
ATOM 740 N N . PHE A 1 92 ? -3.825 2.675 -6.218 1.00 84.81 92 PHE A N 1
ATOM 741 C CA . PHE A 1 92 ? -2.619 1.861 -6.295 1.00 84.81 92 PHE A CA 1
ATOM 742 C C . PHE A 1 92 ? -1.589 2.371 -5.297 1.00 84.81 92 PHE A C 1
ATOM 744 O O . PHE A 1 92 ? -1.337 3.574 -5.222 1.00 84.81 92 PHE A O 1
ATOM 751 N N . ILE A 1 93 ? -0.983 1.452 -4.550 1.00 82.62 93 ILE A N 1
ATOM 752 C CA . ILE A 1 93 ? 0.019 1.764 -3.531 1.00 82.62 93 ILE A CA 1
ATOM 753 C C . ILE A 1 93 ? 1.254 0.899 -3.773 1.00 82.62 93 ILE A C 1
ATOM 755 O O . ILE A 1 93 ? 1.151 -0.312 -3.965 1.00 82.62 93 ILE A O 1
ATOM 759 N N . ASP A 1 94 ? 2.430 1.523 -3.762 1.00 80.44 94 ASP A N 1
ATOM 760 C CA . ASP A 1 94 ? 3.708 0.807 -3.697 1.00 80.44 94 ASP A CA 1
ATOM 761 C C . ASP A 1 94 ? 3.838 0.148 -2.318 1.00 80.44 94 ASP A C 1
ATOM 763 O O . ASP A 1 94 ? 3.652 0.814 -1.297 1.00 80.44 94 ASP A O 1
ATOM 767 N N . LEU A 1 95 ? 4.188 -1.142 -2.271 1.00 74.88 95 LEU A N 1
ATOM 768 C CA . LEU A 1 95 ? 4.388 -1.861 -1.007 1.00 74.88 95 LEU A CA 1
ATOM 769 C C . LEU A 1 95 ? 5.397 -1.165 -0.087 1.00 74.88 95 LEU A C 1
ATOM 771 O O . LEU A 1 95 ? 5.288 -1.280 1.130 1.00 74.88 95 LEU A O 1
ATOM 775 N N . SER A 1 96 ? 6.347 -0.421 -0.651 1.00 76.94 96 SER A N 1
ATOM 776 C CA . SER A 1 96 ? 7.350 0.343 0.096 1.00 76.94 96 SER A CA 1
ATOM 777 C C . SER A 1 96 ? 6.739 1.444 0.973 1.00 76.94 96 SER A C 1
ATOM 779 O O . SER A 1 96 ? 7.375 1.880 1.929 1.00 76.94 96 SER A O 1
ATOM 781 N N . ASN A 1 97 ? 5.514 1.886 0.667 1.00 75.38 97 ASN A N 1
ATOM 782 C CA . ASN A 1 97 ? 4.785 2.907 1.424 1.00 75.38 97 ASN A CA 1
ATOM 783 C C . ASN A 1 97 ? 3.866 2.317 2.506 1.00 75.38 97 ASN A C 1
ATOM 785 O O . ASN A 1 97 ? 3.234 3.070 3.249 1.00 75.38 97 ASN A O 1
ATOM 789 N N . VAL A 1 98 ? 3.764 0.989 2.602 1.00 75.00 98 VAL A N 1
ATOM 790 C CA . VAL A 1 98 ? 2.949 0.319 3.620 1.00 75.00 98 VAL A CA 1
ATOM 791 C C . VAL A 1 98 ? 3.719 0.255 4.934 1.00 75.00 98 VAL A C 1
ATOM 793 O O . VAL A 1 98 ? 4.828 -0.271 4.984 1.00 75.00 98 VAL A O 1
ATOM 796 N N . ILE A 1 99 ? 3.116 0.763 6.012 1.00 73.31 99 ILE A N 1
ATOM 797 C CA . ILE A 1 99 ? 3.731 0.764 7.347 1.00 73.31 99 ILE A CA 1
ATOM 798 C C . ILE A 1 99 ? 3.618 -0.626 7.972 1.00 73.31 99 ILE A C 1
ATOM 800 O O . ILE A 1 99 ? 4.605 -1.187 8.443 1.00 73.31 99 ILE A O 1
ATOM 804 N N . CYS A 1 100 ? 2.404 -1.176 7.985 1.00 70.19 100 CYS A N 1
ATOM 805 C CA . CYS A 1 100 ? 2.115 -2.502 8.513 1.00 70.19 100 CYS A CA 1
ATOM 806 C C . CYS A 1 100 ? 0.783 -3.039 7.974 1.00 70.19 100 CYS A C 1
ATOM 808 O O . CYS A 1 100 ? -0.062 -2.290 7.472 1.00 70.19 100 CYS A O 1
ATOM 810 N N . ALA A 1 101 ? 0.602 -4.353 8.105 1.00 64.38 101 ALA A N 1
ATOM 811 C CA . ALA A 1 101 ? -0.709 -4.974 7.974 1.00 64.38 101 ALA A CA 1
ATOM 812 C C . ALA A 1 101 ? -1.546 -4.668 9.229 1.00 64.38 101 ALA A C 1
ATOM 814 O O . ALA A 1 101 ? -1.053 -4.792 10.352 1.00 64.38 101 ALA A O 1
ATOM 815 N N . SER A 1 102 ? -2.809 -4.297 9.043 1.00 65.19 102 SER A N 1
ATOM 816 C CA . SER A 1 102 ? -3.775 -4.071 10.119 1.00 65.19 102 SER A CA 1
ATOM 817 C C . SER A 1 102 ? -4.906 -5.093 10.042 1.00 65.19 102 SER A C 1
ATOM 819 O O . SER A 1 102 ? -5.271 -5.555 8.967 1.00 65.19 102 SER A O 1
ATOM 821 N N . HIS A 1 103 ? -5.468 -5.450 11.193 1.00 66.56 103 HIS A N 1
ATOM 822 C CA . HIS A 1 103 ? -6.699 -6.229 11.262 1.00 66.56 103 HIS A CA 1
ATOM 823 C C . HIS A 1 103 ? -7.790 -5.337 11.835 1.00 66.56 103 HIS A C 1
ATOM 825 O O . HIS A 1 103 ? -7.769 -5.023 13.028 1.00 66.56 103 HIS A O 1
ATOM 831 N N . LEU A 1 104 ? -8.700 -4.904 10.970 1.00 62.44 104 LEU A N 1
ATOM 832 C CA . LEU A 1 104 ? -9.895 -4.178 11.373 1.00 62.44 104 LEU A CA 1
ATOM 833 C C . LEU A 1 104 ? -10.964 -5.210 11.786 1.00 62.44 104 LEU A C 1
ATOM 835 O O . LEU A 1 104 ? -11.087 -6.255 11.148 1.00 62.44 104 LEU A O 1
ATOM 839 N N . ILE A 1 105 ? -11.665 -4.964 12.902 1.00 60.78 105 ILE A N 1
ATOM 840 C CA . ILE A 1 105 ? -12.689 -5.857 13.492 1.00 60.78 105 ILE A CA 1
ATOM 841 C C . ILE A 1 105 ? -14.061 -5.212 13.353 1.00 60.78 105 ILE A C 1
ATOM 843 O O . ILE A 1 105 ? -14.151 -4.008 13.684 1.00 60.78 105 ILE A O 1
#

pLDDT: mean 70.37, std 13.18, range [46.59, 93.25]

Organism: Sphaerobolus stellatus (strain SS14) (NCBI:txid990650)

Foldseek 3Di:
DDADLVDLQQKFWFADPDDPPDQQDDRIWIWGFPDKDFDFDDDVVDPDTDTFIKTKTFTWDQPPSPDSDDPDVPDDTRTGGDPDPDPVRIDIDGPVRTPDTDNDD

Secondary structure (DSSP, 8-state):
----TTSS--EEEEE--S-TTSTT--SEEEEEEEEEEEEEEE-TT-SSEEEEEEEEEEEEEETTTTS-----TTS---EEE-SS--GGGEEEEEGGGEEEEE---

Sequence (105 aa):
DTINSSSTHHDIMVHTFNDPSSSGYLLYWYAHIQGIFHCVVKIMGDPNWKEVPLLWTRWLECADLGVQRKINPHFLDCVGFVTDDETESFGFIDLSNVICASHLI